Protein AF-A0A7K2JRA4-F1 (afdb_monomer_lite)

Radius of gyration: 30.01 Å; chains: 1; bounding box: 83×41×52 Å

Structure (mmCIF, N/CA/C/O backbone):
data_AF-A0A7K2JRA4-F1
#
_entry.id   AF-A0A7K2JRA4-F1
#
loop_
_atom_site.group_PDB
_atom_site.id
_atom_site.type_symbol
_atom_site.label_atom_id
_atom_site.label_alt_id
_atom_site.label_comp_id
_atom_site.label_asym_id
_atom_site.label_entity_id
_atom_site.label_seq_id
_atom_site.pdbx_PDB_ins_code
_atom_site.Cartn_x
_atom_site.Cartn_y
_atom_site.Cartn_z
_atom_site.occupancy
_atom_site.B_iso_or_equiv
_atom_site.auth_seq_id
_atom_site.auth_comp_id
_atom_site.auth_asym_id
_atom_site.auth_atom_id
_atom_site.pdbx_PDB_model_num
ATOM 1 N N . MET A 1 1 ? -46.782 11.548 17.650 1.00 54.41 1 MET A N 1
ATOM 2 C CA . MET A 1 1 ? -45.316 11.440 17.518 1.00 54.41 1 MET A CA 1
ATOM 3 C C . MET A 1 1 ? -45.041 10.035 17.023 1.00 54.41 1 MET A C 1
ATOM 5 O O . MET A 1 1 ? -45.353 9.080 17.723 1.00 54.41 1 MET A O 1
ATOM 9 N N . THR A 1 2 ? -44.711 9.910 15.745 1.00 63.25 2 THR A N 1
ATOM 10 C CA . THR A 1 2 ? -44.735 8.638 15.012 1.00 63.25 2 THR A CA 1
ATOM 11 C C . THR A 1 2 ? -43.417 7.895 15.199 1.00 63.25 2 THR A C 1
ATOM 13 O O . THR A 1 2 ? -42.379 8.532 15.327 1.00 63.25 2 THR A O 1
ATOM 16 N N . ALA A 1 3 ? -43.438 6.559 15.201 1.00 72.62 3 ALA A N 1
ATOM 17 C CA . ALA A 1 3 ? -42.252 5.713 15.413 1.00 72.62 3 ALA A CA 1
ATOM 18 C C . ALA A 1 3 ? -41.050 6.074 14.507 1.00 72.62 3 ALA A C 1
ATOM 20 O O . ALA A 1 3 ? -39.897 5.902 14.888 1.00 72.62 3 ALA A O 1
ATOM 21 N N . GLN A 1 4 ? -41.330 6.677 13.353 1.00 75.38 4 GLN A N 1
ATOM 22 C CA . GLN A 1 4 ? -40.354 7.155 12.378 1.00 75.38 4 GLN A CA 1
ATOM 23 C C . GLN A 1 4 ? -39.409 8.256 12.907 1.00 75.38 4 GLN A C 1
ATOM 25 O O . GLN A 1 4 ? -38.261 8.321 12.476 1.00 75.38 4 GLN A O 1
ATOM 30 N N . ASP A 1 5 ? -39.856 9.091 13.853 1.00 76.06 5 ASP A N 1
ATOM 31 C CA . ASP A 1 5 ? -39.020 10.134 14.478 1.00 76.06 5 ASP A CA 1
ATOM 32 C C . ASP A 1 5 ? -38.055 9.556 15.531 1.00 76.06 5 ASP A C 1
ATOM 34 O O . ASP A 1 5 ? -37.007 10.129 15.825 1.00 76.06 5 ASP A O 1
ATOM 38 N N . TYR A 1 6 ? -38.405 8.398 16.102 1.00 76.44 6 TYR A N 1
ATOM 39 C CA . TYR A 1 6 ? -37.547 7.655 17.026 1.00 76.44 6 TYR A CA 1
ATOM 40 C C . TYR A 1 6 ? -36.450 6.895 16.275 1.00 76.44 6 TYR A C 1
ATOM 42 O O . TYR A 1 6 ? -35.292 6.915 16.696 1.00 76.44 6 TYR A O 1
ATOM 50 N N . ASP A 1 7 ? -36.791 6.275 15.142 1.00 83.31 7 ASP A N 1
ATOM 51 C CA . ASP A 1 7 ? -35.817 5.585 14.293 1.00 83.31 7 ASP A CA 1
ATOM 52 C C . ASP A 1 7 ? -34.816 6.556 13.662 1.00 83.31 7 ASP A C 1
ATOM 54 O O . ASP A 1 7 ? -33.629 6.242 13.584 1.00 83.31 7 ASP A O 1
ATOM 58 N N . SER A 1 8 ? -35.239 7.759 13.270 1.00 82.50 8 SER A N 1
ATOM 59 C CA . SER A 1 8 ? -34.324 8.781 12.749 1.00 82.50 8 SER A CA 1
ATOM 60 C C . SER A 1 8 ? -33.342 9.285 13.816 1.00 82.50 8 SER A C 1
ATOM 62 O O . SER A 1 8 ? -32.147 9.383 13.530 1.00 82.50 8 SER A O 1
ATOM 64 N N . GLN A 1 9 ? -33.783 9.481 15.066 1.00 78.88 9 GLN A N 1
ATOM 65 C CA . GLN A 1 9 ? -32.882 9.791 16.190 1.00 78.88 9 GLN A CA 1
ATOM 66 C C . GLN A 1 9 ? -31.912 8.640 16.510 1.00 78.88 9 GLN A C 1
ATOM 68 O O . GLN A 1 9 ? -30.726 8.863 16.786 1.00 78.88 9 GLN A O 1
ATOM 73 N N . LEU A 1 10 ? -32.378 7.388 16.442 1.00 81.31 10 LEU A N 1
ATOM 74 C CA . LEU A 1 10 ? -31.523 6.213 16.619 1.00 81.31 10 LEU A CA 1
ATOM 75 C C . LEU A 1 10 ? -30.485 6.103 15.498 1.00 81.31 10 LEU A C 1
ATOM 77 O O . LEU A 1 10 ? -29.302 5.886 15.771 1.00 81.31 10 LEU A O 1
ATOM 81 N N . LEU A 1 11 ? -30.896 6.314 14.250 1.00 84.44 11 LEU A N 1
ATOM 82 C CA . LEU A 1 11 ? -30.016 6.267 13.089 1.00 84.44 11 LEU A CA 1
ATOM 83 C C . LEU A 1 11 ? -28.964 7.378 13.121 1.00 84.44 11 LEU A C 1
ATOM 85 O O . LEU A 1 11 ? -27.792 7.086 12.871 1.00 84.44 11 LEU A O 1
ATOM 89 N N . GLU A 1 12 ? -29.323 8.609 13.497 1.00 84.44 12 GLU A N 1
ATOM 90 C CA . GLU A 1 12 ? -28.344 9.691 13.660 1.00 84.44 12 GLU A CA 1
ATOM 91 C C . GLU A 1 12 ? -27.317 9.368 14.753 1.00 84.44 12 GLU A C 1
ATOM 93 O O . GLU A 1 12 ? -26.108 9.503 14.536 1.00 84.44 12 GLU A O 1
ATOM 98 N N . SER A 1 13 ? -27.758 8.862 15.908 1.00 79.12 13 SER A N 1
ATOM 99 C CA . SER A 1 13 ? -26.848 8.541 17.015 1.00 79.12 13 SER A CA 1
ATOM 100 C C . SER A 1 13 ? -25.890 7.379 16.690 1.00 79.12 13 SER A C 1
ATOM 102 O O . SER A 1 13 ? -24.684 7.456 16.970 1.00 79.12 13 SER A O 1
ATOM 104 N N . VAL A 1 14 ? -26.381 6.320 16.031 1.00 83.75 14 VAL A N 1
ATOM 105 C CA . VAL A 1 14 ? -25.570 5.167 15.608 1.0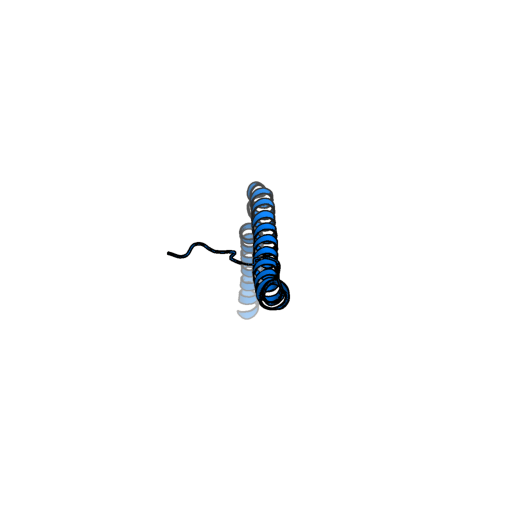0 83.75 14 VAL A CA 1
ATOM 106 C C . VAL A 1 14 ? -24.618 5.559 14.485 1.00 83.75 14 VAL A C 1
ATOM 108 O O . VAL A 1 14 ? -23.453 5.150 14.514 1.00 83.75 14 VAL A O 1
ATOM 111 N N . ALA A 1 15 ? -25.059 6.385 13.532 1.00 82.38 15 ALA A N 1
ATOM 112 C CA . ALA A 1 15 ? -24.211 6.889 12.457 1.00 82.38 15 ALA A CA 1
ATOM 113 C C . ALA A 1 15 ? -23.021 7.687 13.008 1.00 82.38 15 ALA A C 1
ATOM 115 O O . ALA A 1 15 ? -21.883 7.461 12.588 1.00 82.38 15 ALA A O 1
ATOM 116 N N . VAL A 1 16 ? -23.240 8.546 14.010 1.00 81.69 16 VAL A N 1
ATOM 117 C CA . VAL A 1 16 ? -22.168 9.314 14.666 1.00 81.69 16 VAL A CA 1
ATOM 118 C C . VAL A 1 16 ? -21.208 8.397 15.426 1.00 81.69 16 VAL A C 1
ATOM 120 O O . VAL A 1 16 ? -19.988 8.556 15.313 1.00 81.69 16 VAL A O 1
ATOM 123 N N . ARG A 1 17 ? -21.719 7.398 16.160 1.00 77.94 17 ARG A N 1
ATOM 124 C CA . ARG A 1 17 ? -20.875 6.442 16.897 1.00 77.94 17 ARG A CA 1
ATOM 125 C C . ARG A 1 17 ? -20.040 5.579 15.953 1.00 77.94 17 ARG A C 1
ATOM 127 O O . ARG A 1 17 ? -18.839 5.431 16.172 1.00 77.94 17 ARG A O 1
ATOM 134 N N . ARG A 1 18 ? -20.638 5.075 14.867 1.00 83.38 18 ARG A N 1
ATOM 135 C CA . ARG A 1 18 ? -19.919 4.344 13.813 1.00 83.38 18 ARG A CA 1
ATOM 136 C C . ARG A 1 18 ? -18.875 5.219 13.152 1.00 83.38 18 ARG A C 1
ATOM 138 O O . ARG A 1 18 ? -17.772 4.743 12.937 1.00 83.38 18 ARG A O 1
ATOM 145 N N . ARG A 1 19 ? -19.183 6.480 12.853 1.00 77.00 19 ARG A N 1
ATOM 146 C CA . ARG A 1 19 ? -18.232 7.384 12.203 1.00 77.00 19 ARG A CA 1
ATOM 147 C C . ARG A 1 19 ? -17.038 7.699 13.098 1.00 77.00 19 ARG A C 1
ATOM 149 O O . ARG A 1 19 ? -15.916 7.603 12.626 1.00 77.00 19 ARG A O 1
ATOM 156 N N . ARG A 1 20 ? -17.254 7.940 14.396 1.00 78.75 20 ARG A N 1
ATOM 157 C CA . ARG A 1 20 ? -16.170 8.127 15.380 1.00 78.75 20 ARG A CA 1
ATOM 158 C C . ARG A 1 20 ? -15.326 6.865 15.568 1.00 78.75 20 ARG A C 1
ATOM 160 O O . ARG A 1 20 ? -14.106 6.965 15.622 1.00 78.75 20 ARG A O 1
ATOM 167 N N . LEU A 1 21 ? -15.954 5.686 15.622 1.00 80.19 21 LEU A N 1
ATOM 168 C CA . LEU A 1 21 ? -15.241 4.403 15.674 1.00 80.19 21 LEU A CA 1
ATOM 169 C C . LEU A 1 21 ? -14.476 4.127 14.381 1.00 80.19 21 LEU A C 1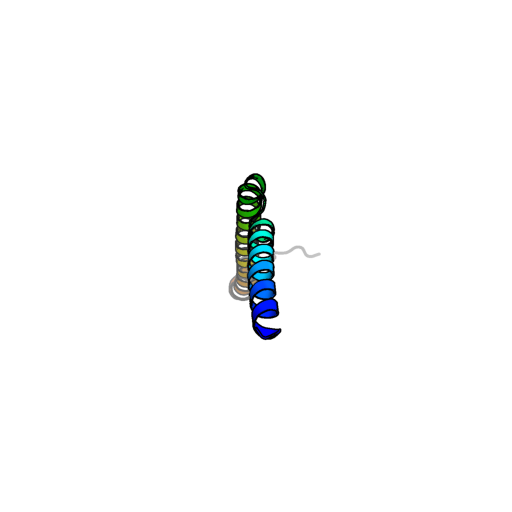
ATOM 171 O O . LEU A 1 21 ? -13.363 3.623 14.429 1.00 80.19 21 LEU A O 1
ATOM 175 N N . ARG A 1 22 ? -15.048 4.477 13.229 1.00 74.94 22 ARG A N 1
ATOM 176 C CA . ARG A 1 22 ? -14.424 4.280 11.925 1.00 74.94 22 ARG A CA 1
ATOM 177 C C . ARG A 1 22 ? -13.276 5.252 11.710 1.00 74.94 22 ARG A C 1
ATOM 179 O O . ARG A 1 22 ? -12.251 4.822 11.215 1.00 74.94 22 ARG A O 1
ATOM 186 N N . ASP A 1 23 ? -13.387 6.498 12.152 1.00 67.56 23 ASP A N 1
ATOM 187 C CA . ASP A 1 23 ? -12.260 7.432 12.145 1.00 67.56 23 ASP A CA 1
ATOM 188 C C . ASP A 1 23 ? -11.183 7.005 13.153 1.00 67.56 23 ASP A C 1
ATOM 190 O O . ASP A 1 23 ? -9.998 7.098 12.854 1.00 67.56 23 ASP A O 1
ATOM 194 N N . ALA A 1 24 ? -11.555 6.447 14.308 1.00 67.50 24 ALA A N 1
ATOM 195 C CA . ALA A 1 24 ? -10.597 5.882 15.259 1.00 67.50 24 ALA A CA 1
ATOM 196 C C . ALA A 1 24 ? -9.955 4.565 14.782 1.00 67.50 24 ALA A C 1
ATOM 198 O O . ALA A 1 24 ? -8.832 4.273 15.174 1.00 67.50 24 ALA A O 1
ATOM 199 N N . LEU A 1 25 ? -10.628 3.776 13.939 1.00 67.94 25 LEU A N 1
ATOM 200 C CA . LEU A 1 25 ? -10.092 2.542 13.351 1.00 67.94 25 LEU A CA 1
ATOM 201 C C . LEU A 1 25 ? -9.258 2.816 12.097 1.00 67.94 25 LEU A C 1
ATOM 203 O O . LEU A 1 25 ? -8.164 2.279 11.968 1.00 67.94 25 LEU A O 1
ATOM 207 N N . LEU A 1 26 ? -9.755 3.664 11.193 1.00 66.31 26 LEU A N 1
ATOM 208 C CA . LEU A 1 26 ? -9.061 4.044 9.960 1.00 66.31 26 LEU A CA 1
ATOM 209 C C . LEU A 1 26 ? -7.851 4.922 10.244 1.00 66.31 26 LEU A C 1
ATOM 211 O O . LEU A 1 26 ? -6.868 4.847 9.515 1.00 66.31 26 LEU A O 1
ATOM 215 N N . PHE A 1 27 ? -7.897 5.722 11.308 1.00 60.59 27 PHE A N 1
ATOM 216 C CA . PHE A 1 27 ? -6.771 6.562 11.668 1.00 60.59 27 PHE A CA 1
ATOM 217 C C . PHE A 1 27 ? -6.065 6.195 12.979 1.00 60.59 27 PHE A C 1
ATOM 219 O O . PHE A 1 27 ? -5.008 6.751 13.254 1.00 60.59 27 PHE A O 1
ATOM 226 N N . GLY A 1 28 ? -6.571 5.259 13.779 1.00 58.00 28 GLY A N 1
ATOM 227 C CA . GLY A 1 28 ? -5.915 4.819 15.013 1.00 58.00 28 GLY A CA 1
ATOM 228 C C . GLY A 1 28 ? -5.859 5.872 16.135 1.00 58.00 28 GLY A C 1
ATOM 229 O O . GLY A 1 28 ? -5.862 7.087 15.917 1.00 58.00 28 GLY A O 1
ATOM 230 N N . VAL A 1 29 ? -5.741 5.396 17.380 1.00 58.41 29 VAL A N 1
ATOM 231 C CA . VAL A 1 29 ? -5.260 6.190 18.528 1.00 58.41 29 VAL A CA 1
ATOM 232 C C . VAL A 1 29 ? -3.953 6.867 18.106 1.00 58.41 29 VAL A C 1
ATOM 234 O O . VAL A 1 29 ? -3.091 6.193 17.559 1.00 58.41 29 VAL A O 1
ATOM 237 N N . GLN A 1 30 ? -3.798 8.176 18.324 1.00 56.88 30 GLN A N 1
ATOM 238 C CA . GLN A 1 30 ? -2.753 9.070 17.770 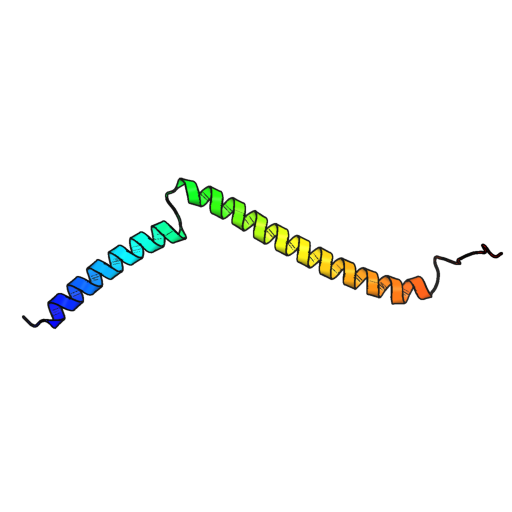1.00 56.88 30 GLN A CA 1
ATOM 239 C C . GLN A 1 30 ? -1.324 8.495 17.600 1.00 56.88 30 GLN A C 1
ATOM 241 O O . GLN A 1 30 ? -0.599 8.924 16.704 1.00 56.88 30 GLN A O 1
ATOM 246 N N . ARG A 1 31 ? -0.907 7.514 18.413 1.00 58.06 31 ARG A N 1
ATOM 247 C CA . ARG A 1 31 ? 0.372 6.791 18.292 1.00 58.06 31 ARG A CA 1
ATOM 248 C C . ARG A 1 31 ? 0.484 5.923 17.028 1.00 58.06 31 ARG A C 1
ATOM 250 O O . ARG A 1 31 ? 1.580 5.740 16.506 1.00 58.06 31 ARG A O 1
ATOM 257 N N . GLN A 1 32 ? -0.635 5.414 16.524 1.00 57.97 32 GLN A N 1
ATOM 258 C CA . GLN A 1 32 ? -0.695 4.518 15.374 1.00 57.97 32 GLN A CA 1
ATOM 259 C C . GLN A 1 32 ? -0.659 5.272 14.038 1.00 57.97 32 GLN A C 1
ATOM 261 O O . GLN A 1 32 ? -0.124 4.726 13.082 1.00 57.97 32 GLN A O 1
ATOM 266 N N . ARG A 1 33 ? -1.086 6.548 13.983 1.00 60.22 33 ARG A N 1
ATOM 267 C CA . ARG A 1 33 ? -0.974 7.397 12.775 1.00 60.22 33 ARG A CA 1
ATOM 268 C C . ARG A 1 33 ? 0.457 7.459 12.241 1.00 60.22 33 ARG A C 1
ATOM 270 O O . ARG A 1 33 ? 0.696 7.114 11.093 1.00 60.22 33 ARG A O 1
ATOM 277 N N . ARG A 1 34 ? 1.427 7.779 13.108 1.00 61.81 34 ARG A N 1
ATOM 278 C CA . ARG A 1 34 ? 2.848 7.855 12.714 1.00 61.81 34 ARG A CA 1
ATOM 279 C C . ARG A 1 34 ? 3.394 6.515 12.223 1.00 61.81 34 ARG A C 1
ATOM 281 O O . ARG A 1 34 ? 4.178 6.481 11.287 1.00 61.81 34 ARG A O 1
ATOM 288 N N . ALA A 1 35 ? 2.985 5.414 12.852 1.00 64.69 35 ALA A N 1
ATOM 289 C CA . ALA A 1 35 ? 3.442 4.082 12.467 1.00 64.69 35 ALA A CA 1
ATOM 290 C C . ALA A 1 35 ? 2.807 3.599 11.153 1.00 64.69 35 ALA A C 1
ATOM 292 O O . ALA A 1 35 ? 3.453 2.870 10.405 1.00 64.69 35 ALA A O 1
ATOM 293 N N . VAL A 1 36 ? 1.556 3.978 10.883 1.00 70.81 36 VAL A N 1
ATOM 294 C CA . VAL A 1 36 ? 0.844 3.629 9.650 1.00 70.81 36 VAL A CA 1
ATOM 295 C C . VAL A 1 36 ? 1.393 4.436 8.482 1.00 70.81 36 VAL A C 1
ATOM 297 O O . VAL A 1 36 ? 1.767 3.820 7.494 1.00 70.81 36 VAL A O 1
ATOM 300 N N . ASP A 1 37 ? 1.558 5.753 8.614 1.00 74.50 37 ASP A N 1
ATOM 301 C CA . ASP A 1 37 ? 2.121 6.589 7.542 1.00 74.50 37 ASP A CA 1
ATOM 302 C C . ASP A 1 37 ? 3.552 6.152 7.169 1.00 74.50 37 ASP A C 1
ATOM 304 O O . ASP A 1 37 ? 3.872 5.995 5.991 1.00 74.50 37 ASP A O 1
ATOM 308 N N . GLU A 1 38 ? 4.389 5.832 8.162 1.00 76.69 38 GLU A N 1
ATOM 309 C CA . GLU A 1 38 ? 5.755 5.323 7.960 1.00 76.69 38 GLU A CA 1
ATOM 310 C C . GLU A 1 38 ? 5.781 3.952 7.254 1.00 76.69 38 GLU A C 1
ATOM 312 O O . GLU A 1 38 ? 6.639 3.676 6.411 1.00 76.69 38 GLU A O 1
ATOM 317 N N . ARG A 1 39 ? 4.842 3.059 7.592 1.00 78.88 39 ARG A N 1
ATOM 318 C CA . ARG A 1 39 ? 4.726 1.736 6.954 1.00 78.88 39 ARG A CA 1
ATOM 319 C C . ARG A 1 39 ? 4.137 1.840 5.549 1.00 78.88 39 ARG A C 1
ATOM 321 O O . ARG A 1 39 ? 4.627 1.165 4.651 1.00 78.88 39 ARG A O 1
ATOM 328 N N . VAL A 1 40 ? 3.134 2.690 5.347 1.00 86.94 40 VAL A N 1
ATOM 329 C CA . VAL A 1 40 ? 2.509 2.943 4.042 1.00 86.94 40 VAL A CA 1
ATOM 330 C C . VAL A 1 40 ? 3.525 3.559 3.082 1.00 86.94 40 VAL A C 1
ATOM 332 O O . VAL A 1 40 ? 3.650 3.083 1.956 1.00 86.94 40 VAL A O 1
ATOM 335 N N . GLY A 1 41 ? 4.330 4.522 3.542 1.00 83.94 41 GLY A N 1
ATOM 336 C CA . GLY A 1 41 ? 5.434 5.082 2.760 1.00 83.94 41 GLY A CA 1
ATOM 337 C C . GLY A 1 41 ? 6.438 4.017 2.308 1.00 83.94 41 GLY A C 1
ATOM 338 O O . GLY A 1 41 ? 6.808 3.980 1.136 1.00 83.94 41 GLY A O 1
ATOM 339 N N . LYS A 1 42 ? 6.813 3.084 3.197 1.00 86.69 42 LYS A N 1
ATOM 340 C CA . LYS A 1 42 ? 7.696 1.951 2.856 1.00 86.69 42 LYS A CA 1
ATOM 341 C C . LYS A 1 42 ? 7.083 0.996 1.833 1.00 86.69 42 LYS A C 1
ATOM 343 O O . LYS A 1 42 ? 7.797 0.529 0.950 1.00 86.69 42 LYS A O 1
ATOM 348 N N . VAL A 1 43 ? 5.781 0.722 1.919 1.00 92.62 43 VAL A N 1
ATOM 349 C CA . VAL A 1 43 ? 5.077 -0.128 0.942 1.00 92.62 43 VAL A CA 1
ATOM 350 C C . VAL A 1 43 ? 5.046 0.538 -0.433 1.00 92.62 43 VAL A C 1
ATOM 352 O O . VAL A 1 43 ? 5.372 -0.111 -1.424 1.00 92.62 43 VAL A O 1
ATOM 355 N N . ILE A 1 44 ? 4.721 1.833 -0.500 1.00 92.44 44 ILE A N 1
ATOM 356 C CA . ILE A 1 44 ? 4.708 2.588 -1.762 1.00 92.44 44 ILE A CA 1
ATOM 357 C C . ILE A 1 44 ? 6.117 2.641 -2.361 1.00 92.44 44 ILE A C 1
ATOM 359 O O . ILE A 1 44 ? 6.290 2.340 -3.539 1.00 92.44 44 ILE A O 1
ATOM 363 N N . ALA A 1 45 ? 7.136 2.943 -1.552 1.00 92.56 45 ALA A N 1
ATOM 364 C CA . ALA A 1 45 ? 8.524 2.946 -2.003 1.00 92.56 45 ALA A CA 1
ATOM 365 C C . ALA A 1 45 ? 8.957 1.569 -2.540 1.00 92.56 45 ALA A C 1
ATOM 367 O O . ALA A 1 45 ? 9.529 1.484 -3.625 1.00 92.56 45 ALA A O 1
ATOM 368 N N . GLY A 1 46 ? 8.628 0.483 -1.832 1.00 94.94 46 GLY A N 1
ATOM 369 C CA . GLY A 1 46 ? 8.902 -0.883 -2.284 1.00 94.94 46 GLY A CA 1
ATOM 370 C C . GLY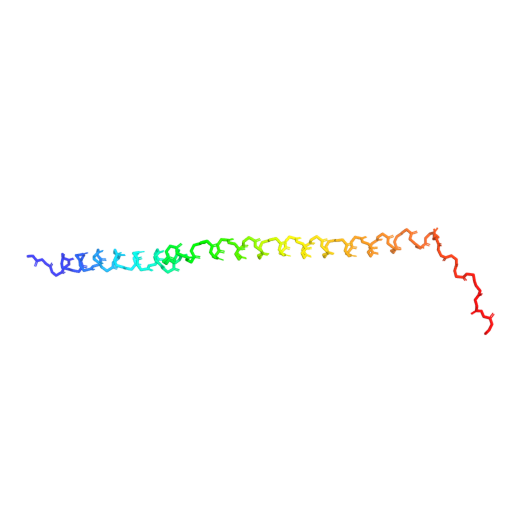 A 1 46 ? 8.192 -1.233 -3.594 1.00 94.94 46 GLY A C 1
ATOM 371 O O . GLY A 1 46 ? 8.797 -1.839 -4.475 1.00 94.94 46 GLY A O 1
ATOM 372 N N . MET A 1 47 ? 6.942 -0.796 -3.761 1.00 95.88 47 MET A N 1
ATOM 373 C CA . MET A 1 47 ? 6.172 -0.998 -4.991 1.00 95.88 47 MET A CA 1
ATOM 374 C C . MET A 1 47 ? 6.805 -0.278 -6.187 1.00 95.88 47 MET A C 1
ATOM 376 O O . MET A 1 47 ? 6.918 -0.865 -7.261 1.00 95.88 47 MET A O 1
ATOM 380 N N . VAL A 1 48 ? 7.269 0.962 -5.999 1.00 96.31 48 VAL A N 1
ATOM 381 C CA . VAL A 1 48 ? 7.980 1.718 -7.042 1.00 96.31 48 VAL A CA 1
ATOM 382 C C . VAL A 1 48 ? 9.293 1.025 -7.412 1.00 96.31 48 VAL A C 1
ATOM 384 O O . VAL A 1 48 ? 9.558 0.826 -8.594 1.00 96.31 48 VAL A O 1
ATOM 387 N N . ILE A 1 49 ? 10.086 0.590 -6.426 1.00 96.12 49 ILE A N 1
ATOM 388 C CA . ILE A 1 49 ? 11.345 -0.134 -6.671 1.00 96.12 49 ILE A CA 1
ATOM 389 C C . ILE A 1 49 ? 11.087 -1.437 -7.439 1.00 96.12 49 ILE A C 1
ATOM 391 O O . ILE A 1 49 ? 11.772 -1.713 -8.421 1.00 96.12 49 ILE A O 1
ATOM 395 N N . ALA A 1 50 ? 10.083 -2.219 -7.034 1.00 95.81 50 ALA A N 1
ATOM 396 C CA . ALA A 1 50 ? 9.715 -3.460 -7.710 1.00 95.81 50 ALA A CA 1
ATOM 397 C C . ALA A 1 50 ? 9.273 -3.214 -9.162 1.00 95.81 50 ALA A C 1
ATOM 399 O O . ALA A 1 50 ? 9.679 -3.950 -10.062 1.00 95.81 50 ALA A O 1
ATOM 400 N N . ALA A 1 51 ? 8.492 -2.158 -9.406 1.00 96.31 51 ALA A N 1
ATOM 401 C CA . ALA A 1 51 ? 8.077 -1.772 -10.750 1.00 96.31 51 ALA A CA 1
ATOM 402 C C . ALA A 1 51 ? 9.275 -1.378 -11.631 1.00 96.31 51 ALA A C 1
ATOM 404 O O . ALA A 1 51 ? 9.385 -1.854 -12.761 1.00 96.31 51 ALA A O 1
ATOM 405 N N . VAL A 1 52 ? 10.200 -0.566 -11.104 1.00 95.81 52 VAL A N 1
ATOM 406 C CA . VAL A 1 52 ? 11.418 -0.153 -11.821 1.00 95.81 52 VAL A CA 1
ATOM 407 C C . VAL A 1 52 ? 12.325 -1.348 -12.107 1.00 95.81 52 VAL A C 1
ATOM 409 O O . VAL A 1 52 ? 12.824 -1.465 -13.221 1.00 95.81 52 VAL A O 1
ATOM 412 N N . LEU A 1 53 ? 12.506 -2.262 -11.149 1.00 96.00 53 LEU A N 1
ATOM 413 C CA . LEU A 1 53 ? 13.266 -3.498 -11.360 1.00 96.00 53 LEU A CA 1
ATOM 414 C C . LEU A 1 53 ? 12.645 -4.356 -12.460 1.00 96.00 53 LEU A C 1
ATOM 416 O O . LEU A 1 53 ? 13.353 -4.799 -13.359 1.00 96.00 53 LEU A O 1
ATOM 420 N N . CYS A 1 54 ? 11.326 -4.550 -12.426 1.00 90.38 54 CYS A N 1
ATOM 421 C CA . CYS A 1 54 ? 10.622 -5.330 -13.438 1.00 90.38 54 CYS A CA 1
ATOM 422 C C . CYS A 1 54 ? 10.790 -4.703 -14.834 1.00 90.38 54 CYS A C 1
ATOM 424 O O . CYS A 1 54 ? 11.188 -5.384 -15.779 1.00 90.38 54 CYS A O 1
ATOM 426 N N . ALA A 1 55 ? 10.595 -3.386 -14.950 1.00 92.12 55 ALA A N 1
ATOM 427 C CA . ALA A 1 55 ? 10.812 -2.652 -16.196 1.00 92.12 55 ALA A CA 1
ATOM 428 C C . ALA A 1 55 ? 12.277 -2.717 -16.671 1.00 92.12 55 ALA A C 1
ATOM 430 O O . ALA A 1 55 ? 12.535 -2.927 -17.856 1.00 92.12 55 ALA A O 1
ATOM 431 N N . GLY A 1 56 ? 13.236 -2.588 -15.751 1.00 93.25 56 GLY A N 1
ATOM 432 C CA . GLY A 1 56 ? 14.668 -2.671 -16.032 1.00 93.25 56 GLY A CA 1
ATOM 433 C C . GLY A 1 56 ? 15.096 -4.051 -16.531 1.00 93.25 56 GLY A C 1
ATOM 434 O O . GLY A 1 56 ? 15.812 -4.144 -17.526 1.00 93.25 56 GLY A O 1
ATOM 435 N N . CYS A 1 57 ? 14.613 -5.128 -15.906 1.00 87.69 57 CYS A N 1
ATOM 436 C CA . CYS A 1 57 ? 14.890 -6.499 -16.334 1.00 87.69 57 CYS A CA 1
ATOM 437 C C . CYS A 1 57 ? 14.340 -6.784 -17.737 1.00 87.69 57 CYS A C 1
ATOM 439 O O . CYS A 1 57 ? 15.049 -7.343 -18.576 1.00 87.69 57 CYS A O 1
ATOM 441 N N . VAL A 1 58 ? 13.102 -6.366 -18.018 1.00 87.50 58 VAL A N 1
ATOM 442 C CA . VAL A 1 58 ? 12.496 -6.529 -19.349 1.00 87.50 58 VAL A CA 1
ATOM 443 C C . VAL A 1 58 ? 13.258 -5.707 -20.397 1.00 87.50 58 VAL A C 1
ATOM 445 O O . VAL A 1 58 ? 13.558 -6.214 -21.479 1.00 87.50 58 VAL A O 1
ATOM 448 N N . GLY A 1 59 ? 13.651 -4.473 -20.064 1.00 84.06 59 GLY A N 1
ATOM 449 C CA . GLY A 1 59 ? 14.455 -3.618 -20.938 1.00 84.06 59 GLY A CA 1
ATOM 450 C C . GLY A 1 59 ? 15.833 -4.209 -21.251 1.00 84.06 59 GLY A C 1
ATOM 451 O O . GLY A 1 59 ? 16.236 -4.247 -22.414 1.00 84.06 59 GLY A O 1
ATOM 452 N N . TRP A 1 60 ? 16.530 -4.745 -20.244 1.00 81.44 60 TRP A N 1
ATOM 453 C CA . TRP A 1 60 ? 17.821 -5.416 -20.429 1.00 81.44 60 TRP A CA 1
ATOM 454 C C . TRP A 1 60 ? 17.700 -6.681 -21.285 1.00 81.44 60 TRP A C 1
ATOM 456 O O . TRP A 1 60 ? 18.561 -6.957 -22.122 1.00 81.44 60 TRP A O 1
ATOM 466 N N . SER A 1 61 ? 16.613 -7.440 -21.128 1.00 78.25 61 SER A N 1
ATOM 467 C CA . SER A 1 61 ? 16.343 -8.615 -21.960 1.00 78.25 61 SER A CA 1
ATOM 468 C C . SER A 1 61 ? 16.136 -8.230 -23.433 1.00 78.25 61 SER A C 1
ATOM 470 O O . SER A 1 61 ? 16.697 -8.864 -24.325 1.00 78.25 61 SER A O 1
ATOM 472 N N . PHE A 1 62 ? 15.438 -7.123 -23.704 1.00 77.00 62 PHE A N 1
ATOM 473 C CA . PHE A 1 62 ? 15.274 -6.609 -25.066 1.00 77.00 62 PHE A CA 1
ATOM 474 C C . PHE A 1 62 ? 16.591 -6.090 -25.667 1.00 77.00 62 PHE A C 1
ATOM 476 O O . PHE A 1 62 ? 16.923 -6.413 -26.809 1.00 77.00 62 PHE A O 1
ATOM 483 N N . VAL A 1 63 ? 17.369 -5.328 -24.892 1.00 76.69 63 VAL A N 1
ATOM 484 C CA . VAL A 1 63 ? 18.676 -4.790 -25.302 1.00 76.69 63 VAL A CA 1
ATOM 485 C C . VAL A 1 63 ? 19.678 -5.909 -25.565 1.00 76.69 63 VAL A C 1
ATOM 487 O O . VAL A 1 63 ? 20.323 -5.908 -26.604 1.00 76.69 63 VAL A O 1
ATOM 490 N N . SER A 1 64 ? 19.787 -6.903 -24.685 1.00 73.00 64 SER A N 1
ATOM 491 C CA . SER A 1 64 ? 20.686 -8.043 -24.904 1.00 73.00 64 SER A CA 1
ATOM 492 C C . SER A 1 64 ? 20.274 -8.874 -26.122 1.00 73.00 64 SER A C 1
ATOM 494 O O . SER A 1 64 ? 21.112 -9.214 -26.954 1.00 73.00 64 SER A O 1
ATOM 496 N N . HIS A 1 65 ? 18.981 -9.126 -26.318 1.00 67.12 65 HIS A N 1
ATOM 497 C CA . HIS A 1 65 ? 18.537 -9.886 -27.482 1.00 67.12 65 HIS A CA 1
ATOM 498 C C . HIS A 1 65 ? 18.751 -9.139 -28.813 1.00 67.12 65 HIS A C 1
ATOM 500 O O . HIS A 1 65 ? 19.032 -9.771 -29.830 1.00 67.12 65 HIS A O 1
ATOM 506 N N . ARG A 1 66 ? 18.653 -7.801 -28.824 1.00 65.56 66 ARG A N 1
ATOM 507 C CA . ARG A 1 66 ? 18.782 -6.984 -30.045 1.00 65.56 66 ARG A CA 1
ATOM 508 C C . ARG A 1 66 ? 20.189 -6.436 -30.309 1.00 65.56 66 ARG A C 1
ATOM 510 O O . ARG A 1 66 ? 20.556 -6.343 -31.474 1.00 65.56 66 ARG A O 1
ATOM 517 N N . LEU A 1 67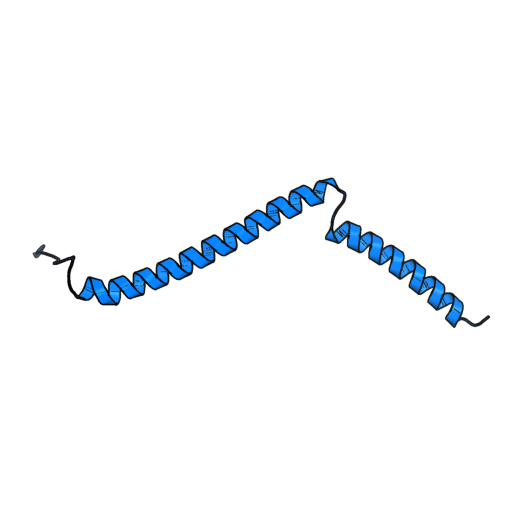 ? 20.967 -6.097 -29.278 1.00 59.44 67 LEU A N 1
ATOM 518 C CA . LEU A 1 67 ? 22.316 -5.522 -29.403 1.00 59.44 67 LEU A CA 1
ATOM 519 C C . LEU A 1 67 ? 23.443 -6.536 -29.158 1.00 59.44 67 LEU A C 1
ATOM 521 O O . LEU A 1 67 ? 24.455 -6.486 -29.849 1.00 59.44 67 LEU A O 1
ATOM 525 N N . ILE A 1 68 ? 23.291 -7.491 -28.232 1.00 56.81 68 ILE A N 1
ATOM 526 C CA . ILE A 1 68 ? 24.344 -8.495 -27.967 1.00 56.81 68 ILE A CA 1
ATOM 527 C C . ILE A 1 68 ? 24.408 -9.573 -29.059 1.00 56.81 68 ILE A C 1
ATOM 529 O O . ILE A 1 68 ? 25.476 -10.135 -29.292 1.00 56.81 68 ILE A O 1
ATOM 533 N N . GLY A 1 69 ? 23.323 -9.774 -29.818 1.00 57.78 69 GLY A N 1
ATOM 534 C CA . GLY A 1 69 ? 23.340 -10.561 -31.058 1.00 57.78 69 GLY A CA 1
ATOM 535 C C . GLY A 1 69 ? 24.233 -9.980 -32.170 1.00 57.78 69 GLY A C 1
ATOM 536 O O . GLY A 1 69 ? 24.495 -10.675 -33.146 1.00 57.78 69 GLY A O 1
ATOM 537 N N . GLN A 1 70 ? 24.722 -8.738 -32.027 1.00 57.78 70 GLN A N 1
ATOM 538 C CA . GLN A 1 70 ? 25.612 -8.059 -32.979 1.00 57.78 70 GLN A CA 1
ATOM 539 C C . GLN A 1 70 ? 27.047 -7.818 -32.456 1.00 57.78 70 GLN A C 1
ATOM 541 O O . GLN A 1 70 ? 27.783 -7.069 -33.088 1.00 57.78 70 GLN A O 1
ATOM 546 N N . SER A 1 71 ? 27.487 -8.529 -31.402 1.00 53.75 71 SER A N 1
ATOM 547 C CA . SER A 1 71 ? 28.859 -8.543 -30.827 1.00 53.75 71 SER A CA 1
ATOM 548 C C . SER A 1 71 ? 29.076 -7.615 -29.626 1.00 53.75 71 SER A C 1
ATOM 550 O O . SER A 1 71 ? 29.114 -6.391 -29.752 1.00 53.75 71 SER A O 1
ATOM 552 N N . PRO A 1 72 ? 29.223 -8.215 -28.428 1.00 57.34 72 PRO A N 1
ATOM 553 C CA . PRO A 1 72 ? 30.462 -8.014 -27.662 1.00 57.34 72 PRO A CA 1
ATOM 554 C C . PRO A 1 72 ? 31.058 -9.293 -27.034 1.00 57.34 72 PRO A C 1
ATOM 556 O O . PRO A 1 72 ? 32.092 -9.215 -26.376 1.00 57.34 72 PRO A O 1
ATOM 559 N N . TYR A 1 73 ? 30.453 -10.469 -27.226 1.00 52.97 73 TYR A N 1
ATOM 560 C CA . TYR A 1 73 ? 31.042 -11.747 -26.815 1.00 52.97 73 TYR A CA 1
ATOM 561 C C . TYR A 1 73 ? 31.190 -12.620 -28.058 1.00 52.97 73 TYR A C 1
ATOM 563 O O . TYR A 1 73 ? 30.275 -13.340 -28.438 1.00 52.97 73 TYR A O 1
ATOM 571 N N . SER A 1 74 ? 32.340 -12.528 -28.723 1.00 47.81 74 SER A N 1
ATOM 572 C CA . SER A 1 74 ? 32.863 -13.699 -29.417 1.00 47.81 74 SER A CA 1
ATOM 573 C C . SER A 1 74 ? 33.177 -14.708 -28.311 1.00 47.81 74 SER A C 1
ATOM 575 O O . SER A 1 74 ? 34.065 -14.421 -27.502 1.00 47.81 74 SER A O 1
ATOM 577 N N . PRO A 1 75 ? 32.469 -15.848 -28.196 1.00 57.22 75 PRO A N 1
ATOM 578 C CA . PRO A 1 75 ? 32.980 -16.964 -27.426 1.00 57.22 75 PRO A CA 1
ATOM 579 C C . PRO A 1 75 ? 34.146 -17.522 -28.244 1.00 57.22 75 PRO A C 1
ATOM 581 O O . PRO A 1 75 ? 34.015 -18.470 -29.015 1.00 57.22 75 PRO A O 1
ATOM 584 N N . GLY A 1 76 ? 35.288 -16.845 -28.147 1.00 52.97 76 GLY A N 1
ATOM 585 C CA . GLY A 1 76 ? 36.549 -17.342 -28.647 1.00 52.97 76 GLY A CA 1
ATOM 586 C C . GLY A 1 76 ? 36.900 -18.588 -27.854 1.00 52.97 76 GLY A C 1
ATOM 587 O O . GLY A 1 76 ? 37.415 -18.488 -26.750 1.00 52.97 76 GLY A O 1
ATOM 588 N N . ALA A 1 77 ? 36.588 -19.736 -28.447 1.00 56.22 77 ALA A N 1
ATOM 589 C CA . ALA A 1 77 ? 37.341 -20.973 -28.337 1.00 56.22 77 ALA A CA 1
ATOM 590 C C . ALA A 1 77 ? 37.657 -21.466 -26.912 1.00 56.22 77 ALA A C 1
ATOM 592 O O . ALA A 1 77 ? 38.741 -21.253 -26.377 1.00 56.22 77 ALA A O 1
ATOM 593 N N . SER A 1 78 ? 36.777 -22.313 -26.389 1.00 51.50 78 SER A N 1
ATOM 594 C CA . SER A 1 78 ? 37.243 -23.515 -25.693 1.00 51.50 78 SER A CA 1
ATOM 595 C C . SER A 1 78 ? 36.461 -24.724 -26.202 1.00 51.50 78 SER A C 1
ATOM 597 O O . SER A 1 78 ? 35.441 -25.120 -25.646 1.00 51.50 78 SER A O 1
ATOM 599 N N . THR A 1 79 ? 36.948 -25.244 -27.322 1.00 57.38 79 THR A N 1
ATOM 600 C CA . THR A 1 79 ? 36.896 -26.659 -27.720 1.00 57.38 79 THR A CA 1
ATOM 601 C C . THR A 1 79 ? 38.343 -27.156 -27.704 1.00 57.38 79 THR A C 1
ATOM 603 O O . THR A 1 79 ? 39.207 -26.360 -28.096 1.00 57.38 79 THR A O 1
ATOM 606 N N . PRO A 1 80 ? 38.661 -28.418 -27.373 1.00 56.62 80 PRO A N 1
ATOM 607 C CA . PRO A 1 80 ? 37.802 -29.560 -27.034 1.00 56.62 80 PRO A CA 1
ATOM 608 C C . PRO A 1 80 ? 37.629 -29.815 -25.527 1.00 56.62 80 PRO A C 1
ATOM 610 O O . PRO A 1 80 ? 38.450 -29.311 -24.730 1.00 56.62 80 PRO A O 1
#

Secondary structure (DSSP, 8-state):
--HHHHHHHHHHHHHHHHHHHHHHHHH-STHHHHHHHHHHHHHHHHHHHHHHHHHHHHHHHHHHHH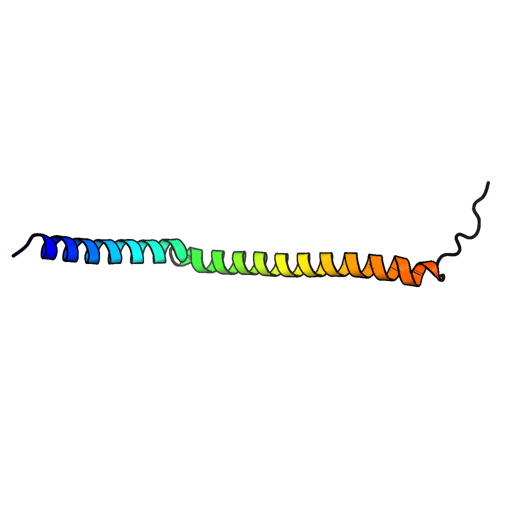HGGGSS--------

Sequence (80 aa):
MTAQDYDSQLLESVAVRRRRLRDALLFGVQRQRRAVDERVGKVIAGMVIAAVLCAGCVGWSFVSHRLIGQSPYSPGASTP

Foldseek 3Di:
DDVVVVVVVVCVVVVVVVVVVCCCVVCHDVVVNVVVVVVVVVVVVVVVVVVVVVVVVVVVVVCCVPPVVVDDDPVPDDDD

pLDDT: mean 74.39, std 13.89, range [47.81, 96.31]